Protein AF-A0A9D2K266-F1 (afdb_monomer_lite)

Radius of gyration: 20.52 Å; chains: 1; bounding box: 40×49×62 Å

pLDDT: mean 83.55, std 12.03, range [51.97, 95.62]

Foldseek 3Di:
DVVVVVVVVVVVVCLCPPQVCLSVLVVVLVVVLVVLVVVLVVVLQVVDQLLVSLLVSLLVSLLCCLCRRVNDDPLSVQLSVQLNVCLVVVLVVLVVCLVVVVQLPDDPVVQVVCCVVCVPRPHRSSSVSSSVVSNVCSVVSSVVSSVVSVVVVVVCVVCVPDDPVRD

Secondary structure (DSSP, 8-state):
-HHHHHHHHHHHHHHHHHTTTHHHHHHHHHHHHHHHHHHHHHHHHTT--HHHHHHHHHHHHHHHHHHHHH-S-HHHHHHHHHHHHHHHHHHHHHHHHHHHTTTTSS-HHHHHHHHHH-TT----HHHHHHHHHHHHHHHHHHHHHHHHHHHHHHHHHH-TT--TT--

Sequence (167 aa):
MTIIVTLAGILFVLLAIINRGRGVKAFLSLFVNFFMIVAAVWLITKGWNAILIAFIFSMVTSGFILFFINGINSKTKISYYAVAVTLLLVGILILYVGYAGHLSGFGMHLNDMYYRYEPNVSINFTPVAIAVILIGLTGAITDTALDIATSLHEVHENNKHLSFKEL

Structure (mmCIF, N/CA/C/O backbone):
data_AF-A0A9D2K266-F1
#
_entry.id   AF-A0A9D2K266-F1
#
loop_
_atom_site.group_PDB
_atom_site.id
_atom_site.type_symbol
_atom_site.label_atom_id
_atom_site.label_alt_id
_atom_site.label_comp_id
_atom_site.label_asym_id
_atom_site.label_entity_id
_atom_site.label_seq_id
_atom_site.pdbx_PDB_ins_code
_atom_site.Cartn_x
_atom_site.Cartn_y
_atom_site.Cartn_z
_atom_site.occupancy
_atom_site.B_iso_or_equiv
_atom_site.auth_seq_id
_atom_site.auth_comp_id
_atom_site.auth_asym_id
_atom_site.auth_atom_id
_atom_site.pdbx_PDB_model_num
ATOM 1 N N . MET A 1 1 ? -10.163 -33.893 1.862 1.00 67.00 1 MET A N 1
ATOM 2 C CA . MET A 1 1 ? -10.984 -32.675 1.652 1.00 67.00 1 MET A CA 1
ATOM 3 C C . MET A 1 1 ? -11.805 -32.275 2.878 1.00 67.00 1 MET A C 1
ATOM 5 O O . MET A 1 1 ? -11.892 -31.087 3.142 1.00 67.00 1 MET A O 1
ATOM 9 N N . THR A 1 2 ? -12.351 -33.209 3.663 1.00 89.62 2 THR A N 1
ATOM 10 C CA . THR A 1 2 ? -13.222 -32.922 4.824 1.00 89.62 2 THR A CA 1
ATOM 11 C C . THR A 1 2 ? -12.563 -32.074 5.915 1.00 89.62 2 THR A C 1
ATOM 13 O O . THR A 1 2 ? -13.156 -31.098 6.346 1.00 89.62 2 THR A O 1
ATOM 16 N N . ILE A 1 3 ? -11.312 -32.362 6.293 1.00 92.56 3 ILE A N 1
ATOM 17 C CA . ILE A 1 3 ? -10.603 -31.626 7.360 1.00 92.56 3 ILE A CA 1
ATOM 18 C C . ILE A 1 3 ? -10.423 -30.139 7.014 1.00 92.56 3 ILE A C 1
ATOM 20 O O . ILE A 1 3 ? -10.650 -29.285 7.861 1.00 92.56 3 ILE A O 1
ATOM 24 N N . ILE A 1 4 ? -10.072 -29.820 5.762 1.00 91.25 4 ILE A N 1
ATOM 25 C CA . ILE A 1 4 ? -9.904 -28.430 5.303 1.00 91.25 4 ILE A CA 1
ATOM 26 C C . ILE A 1 4 ? -11.234 -27.678 5.395 1.00 91.25 4 ILE A C 1
ATOM 28 O O . ILE A 1 4 ? -11.271 -26.557 5.890 1.00 91.25 4 ILE A O 1
ATOM 32 N N . VAL A 1 5 ? -12.330 -28.310 4.966 1.00 92.19 5 VAL A N 1
ATOM 33 C CA . VAL A 1 5 ? -13.670 -27.709 5.021 1.00 92.19 5 VAL A CA 1
ATOM 34 C C . VAL A 1 5 ? -14.122 -27.506 6.472 1.00 92.19 5 VAL A C 1
ATOM 36 O O . VAL A 1 5 ? -14.640 -26.442 6.803 1.00 92.19 5 VAL A O 1
ATOM 39 N N . THR A 1 6 ? -13.873 -28.474 7.359 1.00 92.50 6 THR A N 1
ATOM 40 C CA . THR A 1 6 ? -14.191 -28.353 8.791 1.00 92.50 6 THR A CA 1
ATOM 41 C C . THR A 1 6 ? -13.388 -27.235 9.457 1.00 92.50 6 THR A C 1
ATOM 43 O O . THR A 1 6 ? -13.966 -26.405 10.156 1.00 92.50 6 THR A O 1
ATOM 46 N N . LEU A 1 7 ? -12.076 -27.164 9.208 1.00 91.31 7 LEU A N 1
ATOM 47 C CA . LEU A 1 7 ? -11.218 -26.104 9.747 1.00 91.31 7 LEU A CA 1
ATOM 48 C C . LEU A 1 7 ? -11.607 -24.722 9.209 1.00 91.31 7 LEU A C 1
ATOM 50 O O . LEU A 1 7 ? -11.674 -23.771 9.983 1.00 91.31 7 LEU A O 1
ATOM 54 N N . ALA A 1 8 ? -11.922 -24.611 7.915 1.00 88.12 8 ALA A N 1
ATOM 55 C CA . ALA A 1 8 ? -12.408 -23.367 7.321 1.00 88.12 8 ALA A CA 1
ATOM 56 C C . ALA A 1 8 ? -13.735 -22.914 7.953 1.00 88.12 8 ALA A C 1
ATOM 58 O O . ALA A 1 8 ? -13.901 -21.732 8.250 1.00 88.12 8 ALA A O 1
ATOM 59 N N . GLY A 1 9 ? -14.651 -23.852 8.223 1.00 87.44 9 GLY A N 1
ATOM 60 C CA . GLY A 1 9 ? -15.901 -23.573 8.932 1.00 87.44 9 GLY A CA 1
ATOM 61 C C . GLY A 1 9 ? -15.668 -23.046 10.350 1.00 87.44 9 GLY A C 1
ATOM 62 O O . GLY A 1 9 ? -16.229 -22.016 10.721 1.00 87.44 9 GLY A O 1
ATOM 63 N N . ILE A 1 10 ? -14.789 -23.698 11.120 1.00 90.75 10 ILE A N 1
ATOM 64 C CA . ILE A 1 10 ? -14.422 -23.261 12.479 1.00 90.75 10 ILE A CA 1
ATOM 65 C C . ILE A 1 10 ? -13.802 -21.859 12.451 1.00 90.75 10 ILE A C 1
ATOM 67 O O . ILE A 1 10 ? -14.202 -20.997 13.234 1.00 90.75 10 ILE A O 1
ATOM 71 N N . LEU A 1 11 ? -12.867 -21.610 11.527 1.00 86.38 11 LEU A N 1
ATOM 72 C CA . LEU A 1 11 ? -12.231 -20.304 11.353 1.00 86.38 11 LEU A CA 1
ATOM 73 C C . LEU A 1 11 ? -13.273 -19.208 11.103 1.00 86.38 11 LEU A C 1
ATOM 75 O O . LEU A 1 11 ? -13.224 -18.156 11.737 1.00 86.38 11 LEU A O 1
ATOM 79 N N . PHE A 1 12 ? -14.234 -19.458 10.212 1.00 83.25 12 PHE A N 1
ATOM 80 C CA . PHE A 1 12 ? -15.250 -18.468 9.857 1.00 83.25 12 PHE A CA 1
ATOM 81 C C . PHE A 1 12 ? -16.171 -18.130 11.035 1.00 83.25 12 PHE A C 1
ATOM 83 O O . PHE A 1 12 ? -16.473 -16.959 11.275 1.00 83.25 12 PHE A O 1
ATOM 90 N N . VAL A 1 13 ? -16.567 -19.145 11.809 1.00 85.12 13 VAL A N 1
ATOM 91 C CA . VAL A 1 13 ? -17.367 -18.965 13.029 1.00 85.12 13 VAL A CA 1
ATOM 92 C C . VAL A 1 13 ? -16.591 -18.155 14.072 1.00 85.12 13 VAL A C 1
ATOM 94 O O . VAL A 1 13 ? -17.130 -17.194 14.622 1.00 85.12 13 VAL A O 1
ATOM 97 N N . LEU A 1 14 ? -15.310 -18.468 14.299 1.00 84.25 14 LEU A N 1
ATOM 98 C CA . LEU A 1 14 ? -14.461 -17.703 15.220 1.00 84.25 14 LEU A CA 1
ATOM 99 C C . LEU A 1 14 ? -14.288 -16.244 14.775 1.00 84.25 14 LEU A C 1
ATOM 101 O O . LEU A 1 14 ? -14.419 -15.337 15.597 1.00 84.25 14 LEU A O 1
ATOM 105 N N . LEU A 1 15 ? -14.044 -16.000 13.483 1.00 80.75 15 LEU A N 1
ATOM 106 C CA . LEU A 1 15 ? -13.912 -14.647 12.928 1.00 80.75 15 LEU A CA 1
ATOM 107 C C . LEU A 1 15 ? -15.186 -13.812 13.117 1.00 80.75 15 LEU A C 1
ATOM 109 O O . LEU A 1 15 ? -15.096 -12.608 13.380 1.00 80.75 15 LEU A O 1
ATOM 113 N N . ALA A 1 16 ? -16.360 -14.440 12.999 1.00 76.44 16 ALA A N 1
ATOM 114 C CA . ALA A 1 16 ? -17.644 -13.781 13.212 1.00 76.44 16 ALA A CA 1
ATOM 115 C C . ALA A 1 16 ? -17.870 -13.415 14.690 1.00 76.44 16 ALA A C 1
ATOM 117 O O . ALA A 1 16 ? -18.296 -12.295 14.981 1.00 76.44 16 ALA A O 1
ATOM 118 N N . ILE A 1 17 ? -17.547 -14.326 15.616 1.00 81.00 17 ILE A N 1
ATOM 119 C CA . ILE A 1 17 ? -17.808 -14.160 17.055 1.00 81.00 17 ILE A CA 1
ATOM 120 C C . ILE A 1 17 ? -16.812 -13.191 17.710 1.00 81.00 17 ILE A C 1
ATOM 122 O O . ILE A 1 17 ? -17.217 -12.291 18.444 1.00 81.00 17 ILE A O 1
ATOM 126 N N . ILE A 1 18 ? -15.512 -13.348 17.446 1.00 75.25 18 ILE A N 1
ATOM 127 C CA . ILE A 1 18 ? -14.450 -12.675 18.217 1.00 75.25 18 ILE A CA 1
ATOM 128 C C . ILE A 1 18 ? -14.376 -11.179 17.901 1.00 75.25 18 ILE A C 1
ATOM 130 O O . ILE A 1 18 ? -14.138 -10.360 18.785 1.00 75.25 18 ILE A O 1
ATOM 134 N N . ASN A 1 19 ? -14.596 -10.797 16.641 1.00 65.25 19 ASN A N 1
ATOM 135 C CA . ASN A 1 19 ? -14.165 -9.486 16.159 1.00 65.25 19 ASN A CA 1
ATOM 136 C C . ASN A 1 19 ? -15.312 -8.476 15.955 1.00 65.25 19 ASN A C 1
ATOM 138 O O . ASN A 1 19 ? -15.145 -7.498 15.227 1.00 65.25 19 ASN A O 1
ATOM 142 N N . ARG A 1 20 ? -16.497 -8.711 16.550 1.00 68.94 20 ARG A N 1
ATOM 143 C CA . ARG A 1 20 ? -17.692 -7.834 16.448 1.00 68.94 20 ARG A CA 1
ATOM 144 C C . ARG A 1 20 ? -17.977 -7.359 15.005 1.00 68.94 20 ARG A C 1
ATOM 146 O O . ARG A 1 20 ? -18.204 -6.177 14.760 1.00 68.94 20 ARG A O 1
ATOM 153 N N . GLY A 1 21 ? -17.882 -8.265 14.026 1.00 71.12 21 GLY A N 1
ATOM 154 C CA . GLY A 1 21 ? -18.085 -7.965 12.598 1.00 71.12 21 GLY A CA 1
ATOM 155 C C . GLY A 1 21 ? -16.869 -7.410 11.838 1.00 71.12 21 GLY A C 1
ATOM 156 O O . GLY A 1 21 ? -16.889 -7.389 10.607 1.00 71.12 21 GLY A O 1
ATOM 157 N N . ARG A 1 22 ? -15.769 -7.036 12.510 1.00 75.56 22 ARG A N 1
ATOM 158 C CA . ARG A 1 22 ? -14.511 -6.641 11.840 1.00 75.56 22 ARG A CA 1
ATOM 159 C C . ARG A 1 22 ? -13.858 -7.805 11.092 1.00 75.56 22 ARG A C 1
ATOM 161 O O . ARG A 1 22 ? -13.261 -7.588 10.047 1.00 75.56 22 ARG A O 1
ATOM 168 N N . GLY A 1 23 ? -14.030 -9.037 11.576 1.00 78.25 23 GLY A N 1
ATOM 169 C CA . GLY A 1 23 ? -13.488 -10.245 10.946 1.00 78.25 23 GLY A CA 1
ATOM 170 C C . GLY A 1 23 ? -14.095 -10.496 9.566 1.00 78.25 23 GLY A C 1
ATOM 171 O O . GLY A 1 23 ? -13.380 -10.801 8.618 1.00 78.25 23 GLY A O 1
ATOM 172 N N . VAL A 1 24 ? -15.400 -10.250 9.420 1.00 79.50 24 VAL A N 1
ATOM 173 C CA . VAL A 1 24 ? -16.093 -10.324 8.125 1.00 79.50 24 VAL A CA 1
ATOM 174 C C . VAL A 1 24 ? -15.600 -9.228 7.176 1.00 79.50 24 VAL A C 1
ATOM 176 O O . VAL A 1 24 ? -15.377 -9.496 5.999 1.00 79.50 24 VAL A O 1
ATOM 179 N N . LYS A 1 25 ? -15.366 -8.005 7.675 1.00 84.50 25 LYS A N 1
ATOM 180 C CA . LYS A 1 25 ? -14.797 -6.911 6.868 1.00 84.50 25 LYS A CA 1
ATOM 181 C C . LYS A 1 25 ? -13.376 -7.211 6.399 1.00 84.50 25 LYS A C 1
ATOM 183 O O . LYS A 1 25 ? -13.062 -6.946 5.244 1.00 84.50 25 LYS A O 1
ATOM 188 N N . ALA A 1 26 ? -12.543 -7.786 7.266 1.00 82.94 26 ALA A N 1
ATOM 189 C CA . ALA A 1 26 ? -11.198 -8.222 6.909 1.00 82.94 26 ALA A CA 1
ATOM 190 C C . ALA A 1 26 ? -11.244 -9.316 5.831 1.00 82.94 26 ALA A C 1
ATOM 192 O O . ALA A 1 26 ? -10.578 -9.195 4.806 1.00 82.94 26 ALA A O 1
ATOM 193 N N . PHE A 1 27 ? -12.115 -10.316 5.985 1.00 85.25 27 PHE A N 1
ATOM 194 C CA . PHE A 1 27 ? -12.320 -11.332 4.952 1.00 85.25 27 PHE A CA 1
ATOM 195 C C . PHE A 1 27 ? -12.791 -10.726 3.620 1.00 85.25 27 PHE A C 1
ATOM 197 O O . PHE A 1 27 ? -12.255 -11.055 2.567 1.00 85.25 27 PHE A O 1
ATOM 204 N N . LEU A 1 28 ? -13.737 -9.784 3.649 1.00 86.88 28 LEU A N 1
ATOM 205 C CA . LEU A 1 28 ? -14.210 -9.107 2.440 1.00 86.88 28 LEU A CA 1
ATOM 206 C C . LEU A 1 28 ? -13.119 -8.242 1.787 1.00 86.88 28 LEU A C 1
ATOM 208 O O . LEU A 1 28 ? -13.022 -8.195 0.560 1.00 86.88 28 LEU A O 1
ATOM 212 N N . SER A 1 29 ? -12.263 -7.601 2.589 1.00 86.94 29 SER A N 1
ATOM 213 C CA . SER A 1 29 ? -11.138 -6.812 2.079 1.00 86.94 29 SER A CA 1
ATOM 214 C C . SER A 1 29 ? -10.127 -7.649 1.297 1.00 86.94 29 SER A C 1
ATOM 216 O O . SER A 1 29 ? -9.505 -7.121 0.380 1.00 86.94 29 SER A O 1
ATOM 218 N N . LEU A 1 30 ? -10.026 -8.954 1.579 1.00 88.44 30 LEU A N 1
ATOM 219 C CA . LEU A 1 30 ? -9.182 -9.874 0.819 1.00 88.44 30 LEU A CA 1
ATOM 220 C C . LEU A 1 30 ? -9.630 -9.963 -0.648 1.00 88.44 30 LEU A C 1
ATOM 222 O O . LEU A 1 30 ? -8.804 -9.877 -1.552 1.00 88.44 30 LEU A O 1
ATOM 226 N N . PHE A 1 31 ? -10.939 -10.075 -0.896 1.00 90.50 31 PHE A N 1
ATOM 227 C CA . PHE A 1 31 ? -11.478 -10.099 -2.260 1.00 90.50 31 PHE A CA 1
ATOM 228 C C . PHE A 1 31 ? -11.256 -8.771 -2.970 1.00 90.50 31 PHE A C 1
ATOM 230 O O . PHE A 1 31 ? -10.840 -8.759 -4.125 1.00 90.50 31 PHE A O 1
ATOM 237 N N . VAL A 1 32 ? -11.497 -7.652 -2.281 1.00 88.62 32 VAL A N 1
ATOM 238 C CA . VAL A 1 32 ? -11.247 -6.325 -2.857 1.00 88.62 32 VAL A CA 1
ATOM 239 C C . VAL A 1 32 ? -9.774 -6.177 -3.222 1.00 88.62 32 VAL A C 1
ATOM 241 O O . VAL A 1 32 ? -9.482 -5.775 -4.343 1.00 88.62 32 VAL A O 1
ATOM 244 N N . ASN A 1 33 ? -8.858 -6.574 -2.336 1.00 91.12 33 ASN A N 1
ATOM 245 C CA . ASN A 1 33 ? -7.422 -6.558 -2.602 1.00 91.12 33 ASN A CA 1
ATOM 246 C C . ASN A 1 33 ? -7.058 -7.432 -3.815 1.00 91.12 33 ASN A C 1
ATOM 248 O O . ASN A 1 33 ? -6.344 -6.972 -4.703 1.00 91.12 33 ASN A O 1
ATOM 252 N N . PHE A 1 34 ? -7.625 -8.638 -3.914 1.00 91.56 34 PHE A N 1
ATOM 253 C CA . PHE A 1 34 ? -7.434 -9.518 -5.066 1.00 91.56 34 PHE A CA 1
ATOM 254 C C . PHE A 1 34 ? -7.876 -8.862 -6.383 1.00 91.56 34 PHE A C 1
ATOM 256 O O . PHE A 1 34 ? -7.091 -8.789 -7.328 1.00 91.56 34 PHE A O 1
ATOM 263 N N . PHE A 1 35 ? -9.102 -8.330 -6.449 1.00 92.88 35 PHE A N 1
ATOM 264 C CA . PHE A 1 35 ? -9.601 -7.649 -7.653 1.00 92.88 35 PHE A CA 1
ATOM 265 C C . PHE A 1 35 ? -8.785 -6.409 -7.998 1.00 92.88 35 PHE A C 1
ATOM 267 O O . PHE A 1 35 ? -8.524 -6.137 -9.168 1.00 92.88 35 PHE A O 1
ATOM 274 N N . MET A 1 36 ? -8.356 -5.679 -6.974 1.00 90.56 36 MET A N 1
ATOM 275 C CA . MET A 1 36 ? -7.461 -4.548 -7.109 1.00 90.56 36 MET A CA 1
ATOM 276 C C . MET A 1 36 ? -6.146 -4.999 -7.779 1.00 90.56 36 MET A C 1
ATOM 278 O O . MET A 1 36 ? -5.765 -4.404 -8.790 1.00 90.56 36 MET A O 1
ATOM 282 N N . ILE A 1 37 ? -5.482 -6.059 -7.304 1.00 91.62 37 ILE A N 1
ATOM 283 C CA . ILE A 1 37 ? -4.235 -6.554 -7.921 1.00 91.62 37 ILE A CA 1
ATOM 284 C C . ILE A 1 37 ? -4.474 -6.953 -9.382 1.00 91.62 37 ILE A C 1
ATOM 286 O O . ILE A 1 37 ? -3.698 -6.571 -10.258 1.00 91.62 37 ILE A O 1
ATOM 290 N N . VAL A 1 38 ? -5.569 -7.666 -9.672 1.00 93.25 38 VAL A N 1
ATOM 291 C CA . VAL A 1 38 ? -5.934 -8.047 -11.049 1.00 93.25 38 VAL A CA 1
ATOM 292 C C . VAL A 1 38 ? -6.100 -6.810 -11.942 1.00 93.25 38 VAL A C 1
ATOM 294 O O . VAL A 1 38 ? -5.600 -6.792 -13.068 1.00 93.25 38 VAL A O 1
ATOM 297 N N . ALA A 1 39 ? -6.739 -5.751 -11.439 1.00 92.25 39 ALA A N 1
ATOM 298 C CA . ALA A 1 39 ? -6.883 -4.490 -12.162 1.00 92.25 39 ALA A CA 1
ATOM 299 C C . ALA A 1 39 ? -5.533 -3.789 -12.394 1.00 92.25 39 ALA A C 1
ATOM 301 O O . ALA A 1 39 ? -5.293 -3.278 -13.489 1.00 92.25 39 ALA A O 1
ATOM 302 N N . ALA A 1 40 ? -4.632 -3.801 -11.406 1.00 90.50 40 ALA A N 1
ATOM 303 C CA . ALA A 1 40 ? -3.286 -3.246 -11.550 1.00 90.50 40 ALA A CA 1
ATOM 304 C C . ALA A 1 40 ? -2.495 -3.972 -12.647 1.00 90.50 40 ALA A C 1
ATOM 306 O O . ALA A 1 40 ? -1.918 -3.322 -13.519 1.00 90.50 40 ALA A O 1
ATOM 307 N N . VAL A 1 41 ? -2.533 -5.309 -12.660 1.00 90.56 41 VAL A N 1
ATOM 308 C CA . VAL A 1 41 ? -1.894 -6.120 -13.709 1.00 90.56 41 VAL A CA 1
ATOM 309 C C . VAL A 1 41 ? -2.483 -5.786 -15.079 1.00 90.56 41 VAL A C 1
ATOM 311 O O . VAL A 1 41 ? -1.734 -5.526 -16.019 1.00 90.56 41 VAL A O 1
ATOM 314 N N . TRP A 1 42 ? -3.811 -5.713 -15.196 1.00 90.81 42 TRP A N 1
ATOM 315 C CA . TRP A 1 42 ? -4.464 -5.357 -16.456 1.00 90.81 42 TRP A CA 1
ATOM 316 C C . TRP A 1 42 ? -4.029 -3.976 -16.973 1.00 90.81 42 TRP A C 1
ATOM 318 O O . TRP A 1 42 ? -3.696 -3.840 -18.151 1.00 90.81 42 TRP A O 1
ATOM 328 N N . LEU A 1 43 ? -3.942 -2.965 -16.103 1.00 89.56 43 LEU A N 1
ATOM 329 C CA . LEU A 1 43 ? -3.461 -1.632 -16.482 1.00 89.56 43 LEU A CA 1
ATOM 330 C C . LEU A 1 43 ? -1.996 -1.647 -16.945 1.00 89.56 43 LEU A C 1
ATOM 332 O O . LEU A 1 43 ? -1.665 -0.992 -17.934 1.00 89.56 43 LEU A O 1
ATOM 336 N N . ILE A 1 44 ? -1.133 -2.439 -16.302 1.00 88.44 44 ILE A N 1
ATOM 337 C CA . ILE A 1 44 ? 0.264 -2.613 -16.735 1.00 88.44 44 ILE A CA 1
ATOM 338 C C . ILE A 1 44 ? 0.315 -3.221 -18.143 1.00 88.44 44 ILE A C 1
ATOM 340 O O . ILE A 1 44 ? 1.055 -2.731 -18.995 1.00 88.44 44 ILE A O 1
ATOM 344 N N . THR A 1 45 ? -0.524 -4.223 -18.439 1.00 84.50 45 THR A N 1
ATOM 345 C CA . THR A 1 45 ? -0.585 -4.811 -19.794 1.00 84.50 45 THR A CA 1
ATOM 346 C C . THR A 1 45 ? -1.088 -3.839 -20.864 1.00 84.50 45 THR A C 1
ATOM 348 O O . THR A 1 45 ? -0.792 -4.020 -22.042 1.00 84.50 45 THR A O 1
ATOM 351 N N . LYS A 1 46 ? -1.801 -2.771 -20.478 1.00 85.69 46 LYS A N 1
ATOM 352 C CA . LYS A 1 46 ? -2.215 -1.681 -21.379 1.00 85.69 46 LYS A CA 1
ATOM 353 C C . LYS A 1 46 ? -1.096 -0.675 -21.678 1.00 85.69 46 LYS A C 1
ATOM 355 O O . LYS A 1 46 ? -1.351 0.310 -22.366 1.00 85.69 46 LYS A O 1
ATOM 360 N N . GLY A 1 47 ? 0.119 -0.902 -21.177 1.00 81.25 47 GLY A N 1
ATOM 361 C CA . GLY A 1 47 ? 1.291 -0.063 -21.441 1.00 81.25 47 GLY A CA 1
ATOM 362 C C . GLY A 1 47 ? 1.449 1.122 -20.488 1.00 81.25 47 GLY A C 1
ATOM 363 O O . GLY A 1 47 ? 2.272 2.002 -20.727 1.00 81.25 47 GLY A O 1
ATOM 364 N N . TRP A 1 48 ? 0.672 1.172 -19.406 1.00 86.00 48 TRP A N 1
ATOM 365 C CA . TRP A 1 48 ? 0.833 2.197 -18.378 1.00 86.00 48 TRP A CA 1
ATOM 366 C C . TRP A 1 48 ? 2.082 1.922 -17.530 1.00 86.00 48 TRP A C 1
ATOM 368 O O . TRP A 1 48 ? 2.495 0.777 -17.346 1.00 86.00 48 TRP A O 1
ATOM 378 N N . ASN A 1 49 ? 2.682 2.979 -16.975 1.00 88.94 49 ASN A N 1
ATOM 379 C CA . ASN A 1 49 ? 3.894 2.854 -16.168 1.00 88.94 49 ASN A CA 1
ATOM 380 C C . ASN A 1 49 ? 3.629 2.038 -14.888 1.00 88.94 49 ASN A C 1
ATOM 382 O O . ASN A 1 49 ? 2.882 2.472 -14.008 1.00 88.94 49 ASN A O 1
ATOM 386 N N . ALA A 1 50 ? 4.292 0.885 -14.772 1.00 89.62 50 ALA A N 1
ATOM 387 C CA . ALA A 1 50 ? 4.117 -0.047 -13.663 1.00 89.62 50 ALA A CA 1
ATOM 388 C C . ALA A 1 50 ? 4.439 0.559 -12.288 1.00 89.62 50 ALA A C 1
ATOM 390 O O . ALA A 1 50 ? 3.730 0.279 -11.325 1.00 89.62 50 ALA A O 1
ATOM 391 N N . ILE A 1 51 ? 5.451 1.428 -12.192 1.00 90.56 51 ILE A N 1
ATOM 392 C CA . ILE A 1 51 ? 5.841 2.076 -10.928 1.00 90.56 51 ILE A CA 1
ATOM 393 C C . ILE A 1 51 ? 4.734 3.023 -10.459 1.00 90.56 51 ILE A C 1
ATOM 395 O O . ILE A 1 51 ? 4.360 3.025 -9.287 1.00 90.56 51 ILE A O 1
ATOM 399 N N . LEU A 1 52 ? 4.185 3.811 -11.385 1.00 91.94 52 LEU A N 1
ATOM 400 C CA . LEU A 1 52 ? 3.121 4.765 -11.079 1.00 91.94 52 LEU A CA 1
ATOM 401 C C . LEU A 1 52 ? 1.826 4.041 -10.696 1.00 91.94 52 LEU A C 1
ATOM 403 O O . LEU A 1 52 ? 1.172 4.431 -9.730 1.00 91.94 52 LEU A O 1
ATOM 407 N N . ILE A 1 53 ? 1.499 2.950 -11.398 1.00 93.25 53 ILE A N 1
ATOM 408 C CA . ILE A 1 53 ? 0.377 2.081 -11.028 1.00 93.25 53 ILE A CA 1
ATOM 409 C C . ILE A 1 53 ? 0.589 1.511 -9.635 1.00 93.25 53 ILE A C 1
ATOM 411 O O . ILE A 1 53 ? -0.318 1.629 -8.825 1.00 93.25 53 ILE A O 1
ATOM 415 N N . ALA A 1 54 ? 1.761 0.946 -9.334 1.00 93.31 54 ALA A N 1
ATOM 416 C CA . ALA A 1 54 ? 2.051 0.391 -8.016 1.00 93.31 54 ALA A CA 1
ATOM 417 C C . ALA A 1 54 ? 1.886 1.434 -6.910 1.00 93.31 54 ALA A C 1
ATOM 419 O O . ALA A 1 54 ? 1.253 1.152 -5.904 1.00 93.31 54 ALA A O 1
ATOM 420 N N . PHE A 1 55 ? 2.373 2.658 -7.109 1.00 94.12 55 PHE A N 1
ATOM 421 C CA . PHE A 1 55 ? 2.244 3.704 -6.098 1.00 94.12 55 PHE A CA 1
ATOM 422 C C . PHE A 1 55 ? 0.783 4.109 -5.841 1.00 94.12 55 PHE A C 1
ATOM 424 O O . PHE A 1 55 ? 0.341 4.167 -4.691 1.00 94.12 55 PHE A O 1
ATOM 431 N N . ILE A 1 56 ? 0.009 4.350 -6.907 1.00 94.12 56 ILE A N 1
ATOM 432 C CA . ILE A 1 56 ? -1.426 4.664 -6.796 1.00 94.12 56 ILE A CA 1
ATOM 433 C C . ILE A 1 56 ? -2.168 3.490 -6.163 1.00 94.12 56 ILE A C 1
ATOM 435 O O . ILE A 1 56 ? -2.986 3.677 -5.266 1.00 94.12 56 ILE A O 1
ATOM 439 N N . PHE A 1 57 ? -1.853 2.281 -6.613 1.00 93.31 57 PHE A N 1
ATOM 440 C CA . PHE A 1 57 ? -2.417 1.049 -6.106 1.00 93.31 57 PHE A CA 1
ATOM 441 C C . PHE A 1 57 ? -2.230 0.932 -4.602 1.00 93.31 57 PHE A C 1
ATOM 443 O O . PHE A 1 57 ? -3.211 0.807 -3.875 1.00 93.31 57 PHE A O 1
ATOM 450 N N . SER A 1 58 ? -0.985 1.061 -4.147 1.00 94.00 58 SER A N 1
ATOM 451 C CA . SER A 1 58 ? -0.613 0.981 -2.746 1.00 94.00 58 SER A CA 1
ATOM 452 C C . SER A 1 58 ? -1.348 2.013 -1.899 1.00 94.00 58 SER A C 1
ATOM 454 O O . SER A 1 58 ? -1.854 1.678 -0.829 1.00 94.00 58 SER A O 1
ATOM 456 N N . MET A 1 59 ? -1.475 3.252 -2.380 1.00 95.00 59 MET A N 1
ATOM 457 C CA . MET A 1 59 ? -2.251 4.291 -1.694 1.00 95.00 59 MET A CA 1
ATOM 458 C C . MET A 1 59 ? -3.728 3.912 -1.574 1.00 95.00 59 MET A C 1
ATOM 460 O O . MET A 1 59 ? -4.293 3.946 -0.479 1.00 95.00 59 MET A O 1
ATOM 464 N N . VAL A 1 60 ? -4.356 3.500 -2.678 1.00 93.94 60 VAL A N 1
ATOM 465 C CA . VAL A 1 60 ?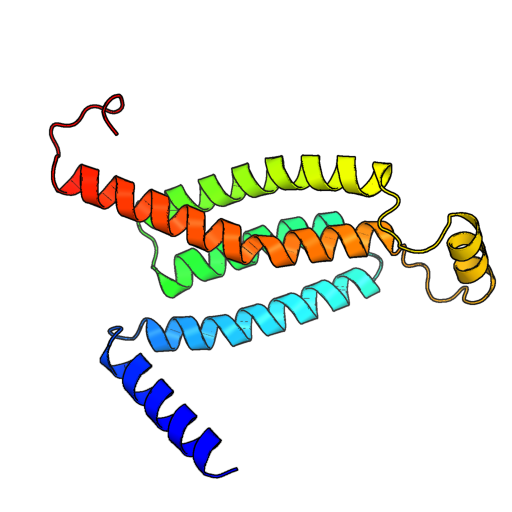 -5.784 3.159 -2.686 1.00 93.94 60 VAL A CA 1
ATOM 466 C C . VAL A 1 60 ? -6.053 1.918 -1.832 1.00 93.94 60 VAL A C 1
ATOM 468 O O . VAL A 1 60 ? -7.000 1.934 -1.046 1.00 93.94 60 VAL A O 1
ATOM 471 N N . THR A 1 61 ? -5.226 0.869 -1.914 1.00 92.81 61 THR A N 1
ATOM 472 C CA . THR A 1 61 ? -5.410 -0.344 -1.100 1.00 92.81 61 THR A CA 1
ATOM 473 C C . THR A 1 61 ? -5.216 -0.057 0.377 1.00 92.81 61 THR A C 1
ATOM 475 O O . THR A 1 61 ? -6.021 -0.511 1.183 1.00 92.81 61 THR A O 1
ATOM 478 N N . SER A 1 62 ? -4.188 0.713 0.742 1.00 93.50 62 SER A N 1
ATOM 479 C CA . SER A 1 62 ? -3.916 1.047 2.146 1.00 93.50 62 SER A CA 1
ATOM 480 C C . SER A 1 62 ? -5.045 1.888 2.729 1.00 93.50 62 SER A C 1
ATOM 482 O O . SER A 1 62 ? -5.529 1.606 3.823 1.00 93.50 62 SER A O 1
ATOM 484 N N . GLY A 1 63 ? -5.525 2.881 1.972 1.00 91.81 63 GLY A N 1
ATOM 485 C CA . GLY A 1 63 ? -6.677 3.689 2.362 1.00 91.81 63 GLY A CA 1
ATOM 486 C C . GLY A 1 63 ? -7.932 2.836 2.518 1.00 91.81 63 GLY A C 1
ATOM 487 O O . GLY A 1 63 ? -8.608 2.915 3.544 1.00 91.81 63 GLY A O 1
ATOM 488 N N . PHE A 1 64 ? -8.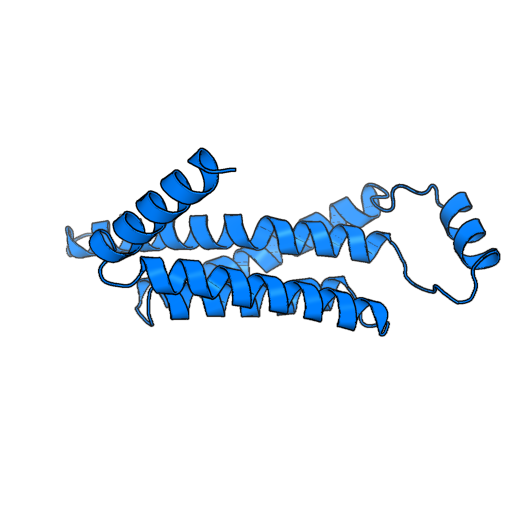211 1.967 1.544 1.00 91.38 64 PHE A N 1
ATOM 489 C CA . PHE A 1 64 ? -9.342 1.050 1.619 1.00 91.38 64 PHE A CA 1
ATOM 490 C C . PHE A 1 64 ? -9.252 0.162 2.864 1.00 91.38 64 PHE A C 1
ATOM 492 O O . PHE A 1 64 ? -10.183 0.158 3.658 1.00 91.38 64 PHE A O 1
ATOM 499 N N . ILE A 1 65 ? -8.132 -0.525 3.092 1.00 89.31 65 ILE A N 1
ATOM 500 C CA . ILE A 1 65 ? -7.932 -1.414 4.248 1.00 89.31 65 ILE A CA 1
ATOM 501 C C . ILE A 1 65 ? -8.111 -0.643 5.563 1.00 89.31 65 ILE A C 1
ATOM 503 O O . ILE A 1 65 ? -8.925 -1.038 6.404 1.00 89.31 65 ILE A O 1
ATOM 507 N N . LEU A 1 66 ? -7.413 0.485 5.727 1.00 91.19 66 LEU A N 1
ATOM 508 C CA . LEU A 1 66 ? -7.447 1.271 6.960 1.00 91.19 66 LEU A CA 1
ATOM 509 C C . LEU A 1 66 ? -8.854 1.793 7.261 1.00 91.19 66 LEU A C 1
ATOM 511 O O . LEU A 1 66 ? -9.360 1.576 8.363 1.00 91.19 66 LEU A O 1
ATOM 515 N N . PHE A 1 67 ? -9.515 2.439 6.300 1.00 90.88 67 PHE A N 1
ATOM 516 C CA . PHE A 1 67 ? -10.824 3.049 6.544 1.00 90.88 67 PHE A CA 1
ATOM 517 C C . PHE A 1 67 ? -11.968 2.032 6.553 1.00 90.88 67 PHE A C 1
ATOM 519 O O . PHE A 1 67 ? -12.907 2.185 7.336 1.00 90.88 67 PHE A O 1
ATOM 526 N N . PHE A 1 68 ? -11.901 0.979 5.735 1.00 88.94 68 PHE A N 1
ATOM 527 C CA . PHE A 1 68 ? -12.958 -0.030 5.655 1.00 88.94 68 PHE A CA 1
ATOM 528 C C . PHE A 1 68 ? -12.981 -0.933 6.892 1.00 88.94 68 PHE A C 1
ATOM 530 O O . PHE A 1 68 ? -14.047 -1.156 7.476 1.00 88.94 68 PHE A O 1
ATOM 537 N N . ILE A 1 69 ? -11.814 -1.430 7.318 1.00 87.38 69 ILE A N 1
ATOM 538 C CA . ILE A 1 69 ? -11.712 -2.374 8.439 1.00 87.38 69 ILE A CA 1
ATOM 539 C C . ILE A 1 69 ? -11.800 -1.635 9.776 1.00 87.38 69 ILE A C 1
ATOM 541 O O . ILE A 1 69 ? -12.613 -2.002 10.630 1.00 87.38 69 ILE A O 1
ATOM 545 N N . ASN A 1 70 ? -10.993 -0.584 9.950 1.00 84.94 70 ASN A N 1
ATOM 546 C CA . ASN A 1 70 ? -10.821 0.091 11.242 1.00 84.94 70 ASN A CA 1
ATOM 547 C C . ASN A 1 70 ? -11.737 1.312 11.427 1.00 84.94 70 ASN A C 1
ATOM 549 O O . ASN A 1 70 ? -11.836 1.847 12.533 1.00 84.94 70 ASN A O 1
ATOM 553 N N . GLY A 1 71 ? -12.441 1.732 10.372 1.00 84.56 71 GLY A N 1
ATOM 554 C CA . GLY A 1 71 ? -13.285 2.923 10.385 1.00 84.56 71 GLY A CA 1
ATOM 555 C C . GLY A 1 71 ? -12.487 4.226 10.289 1.00 84.56 71 GLY A C 1
ATOM 556 O O . GLY A 1 71 ? -11.256 4.259 10.330 1.00 84.56 71 GLY A O 1
ATOM 557 N N . ILE A 1 72 ? -13.204 5.340 10.154 1.00 85.75 72 ILE A N 1
ATOM 558 C CA . ILE A 1 72 ? -12.597 6.672 10.067 1.00 85.75 72 ILE A CA 1
ATOM 559 C C . ILE A 1 72 ? -12.404 7.214 11.484 1.00 85.75 72 ILE A C 1
ATOM 561 O O . ILE A 1 72 ? -13.356 7.669 12.107 1.00 85.75 72 ILE A O 1
ATOM 565 N N . ASN A 1 73 ? -11.163 7.187 11.969 1.00 87.00 73 ASN A N 1
ATOM 566 C CA . ASN A 1 73 ? -10.763 7.633 13.302 1.00 87.00 73 ASN A CA 1
ATOM 567 C C . ASN A 1 73 ? -9.449 8.427 13.217 1.00 87.00 73 ASN A C 1
ATOM 569 O O . ASN A 1 73 ? -8.762 8.404 12.195 1.00 87.00 73 ASN A O 1
ATOM 573 N N . SER A 1 74 ? -9.055 9.113 14.294 1.00 83.38 74 SER A N 1
ATOM 574 C CA . SER A 1 74 ? -7.771 9.834 14.330 1.00 83.38 74 SER A CA 1
ATOM 575 C C . SER A 1 74 ? -6.579 8.891 14.128 1.00 83.38 74 SER A C 1
ATOM 577 O O . SER A 1 74 ? -5.686 9.217 13.353 1.00 83.38 74 SER A O 1
ATOM 579 N N . LYS A 1 75 ? -6.623 7.686 14.724 1.00 87.12 75 LYS A N 1
ATOM 580 C CA . LYS A 1 75 ? -5.615 6.625 14.534 1.00 87.12 75 LYS A CA 1
ATOM 581 C C . LYS A 1 75 ? -5.422 6.298 13.048 1.00 87.12 75 LYS A C 1
ATOM 583 O O . LYS A 1 75 ? -4.316 6.379 12.536 1.00 87.12 75 LYS A O 1
ATOM 588 N N . THR A 1 76 ? -6.516 6.015 12.336 1.00 89.31 76 THR A N 1
ATOM 589 C CA . THR A 1 76 ? -6.470 5.540 10.942 1.00 89.31 76 THR A CA 1
ATOM 590 C C . THR A 1 76 ? -6.070 6.626 9.953 1.00 89.31 76 THR A C 1
ATOM 592 O O . THR A 1 76 ? -5.365 6.338 8.989 1.00 89.31 76 THR A O 1
ATOM 595 N N . LYS A 1 77 ? -6.441 7.887 10.213 1.00 90.38 77 LYS A N 1
ATOM 596 C CA . LYS A 1 77 ? -5.954 9.032 9.428 1.00 90.38 77 LYS A CA 1
ATOM 597 C C . LYS A 1 77 ? -4.445 9.205 9.578 1.00 90.38 77 LYS A C 1
ATOM 599 O O . LYS A 1 77 ? -3.755 9.320 8.571 1.00 90.38 77 LYS A O 1
ATOM 604 N N . ILE A 1 78 ? -3.937 9.193 10.813 1.00 90.75 78 ILE A N 1
ATOM 605 C CA . ILE A 1 78 ? -2.499 9.337 11.085 1.00 90.75 78 ILE A CA 1
ATOM 606 C C . ILE A 1 78 ? -1.723 8.176 10.453 1.00 90.75 78 ILE A C 1
ATOM 608 O O . ILE A 1 78 ? -0.746 8.424 9.748 1.00 90.75 78 ILE A O 1
ATOM 612 N N . SER A 1 79 ? -2.201 6.934 10.606 1.00 93.19 79 SER A N 1
ATOM 613 C CA . SER A 1 79 ? -1.608 5.768 9.940 1.00 93.19 79 SER A CA 1
ATOM 614 C C . SER A 1 79 ? -1.567 5.928 8.426 1.00 93.19 79 SER A C 1
ATOM 616 O O . SER A 1 79 ? -0.539 5.649 7.825 1.00 93.19 79 SER A O 1
ATOM 618 N N . TYR A 1 80 ? -2.636 6.419 7.794 1.00 94.19 80 TYR A N 1
ATOM 619 C CA . TYR A 1 80 ? -2.659 6.602 6.342 1.00 94.19 80 TYR A CA 1
ATOM 620 C C . TYR A 1 80 ? -1.592 7.597 5.860 1.00 94.19 80 TYR A C 1
ATOM 622 O O . TYR A 1 80 ? -0.892 7.329 4.883 1.00 94.19 80 TYR A O 1
ATOM 630 N N . TYR A 1 81 ? -1.406 8.716 6.569 1.00 93.88 81 TYR A N 1
ATOM 631 C CA . TYR A 1 81 ? -0.329 9.659 6.252 1.00 93.88 81 TYR A CA 1
ATOM 632 C C . TYR A 1 81 ? 1.061 9.067 6.506 1.00 93.88 81 TYR A C 1
ATOM 634 O O . TYR A 1 81 ? 1.970 9.294 5.708 1.00 93.88 81 TYR A O 1
ATOM 642 N N . ALA A 1 82 ? 1.229 8.275 7.568 1.00 94.00 82 ALA A N 1
ATOM 643 C CA . ALA A 1 82 ? 2.479 7.564 7.818 1.00 94.00 82 ALA A CA 1
ATOM 644 C C . ALA A 1 82 ? 2.799 6.586 6.674 1.00 94.00 82 ALA A C 1
ATOM 646 O O . ALA A 1 82 ? 3.896 6.634 6.125 1.00 94.00 82 ALA A O 1
ATOM 647 N N . VAL A 1 83 ? 1.821 5.785 6.233 1.00 95.62 83 VAL A N 1
ATOM 648 C CA . VAL A 1 83 ? 1.957 4.883 5.075 1.00 95.62 83 VAL A CA 1
ATOM 649 C C . VAL A 1 83 ? 2.345 5.656 3.818 1.00 95.62 83 VAL A C 1
ATOM 651 O O . VAL A 1 83 ? 3.257 5.239 3.110 1.00 95.62 83 VAL A O 1
ATOM 654 N N . ALA A 1 84 ? 1.702 6.796 3.556 1.00 95.12 84 ALA A N 1
ATOM 655 C CA . ALA A 1 84 ? 2.006 7.642 2.407 1.00 95.12 84 ALA A CA 1
ATOM 656 C C . ALA A 1 84 ? 3.473 8.104 2.382 1.00 95.12 84 ALA A C 1
ATOM 658 O O . ALA A 1 84 ? 4.146 7.990 1.355 1.00 95.12 84 ALA A O 1
ATOM 659 N N . VAL A 1 85 ? 3.978 8.593 3.518 1.00 95.56 85 VAL A N 1
ATOM 660 C CA . VAL A 1 85 ? 5.371 9.044 3.654 1.00 95.56 85 VAL A CA 1
ATOM 661 C C . VAL A 1 85 ? 6.339 7.866 3.545 1.00 95.56 85 VAL A C 1
ATOM 663 O O . VAL A 1 85 ? 7.325 7.947 2.810 1.00 95.56 85 VAL A O 1
ATOM 666 N N . THR A 1 86 ? 6.048 6.748 4.211 1.00 95.06 86 THR A N 1
ATOM 667 C CA . THR A 1 86 ? 6.894 5.551 4.160 1.00 95.06 86 THR A CA 1
ATOM 668 C C . THR A 1 86 ? 6.959 4.965 2.752 1.00 95.06 86 THR A C 1
ATOM 670 O O . THR A 1 86 ? 8.051 4.649 2.288 1.00 95.06 86 THR A O 1
ATOM 673 N N . LEU A 1 87 ? 5.834 4.881 2.032 1.00 95.12 87 LEU A N 1
ATOM 674 C CA . LEU A 1 87 ? 5.800 4.419 0.640 1.00 95.12 87 LEU A CA 1
ATOM 675 C C . LEU A 1 87 ? 6.621 5.316 -0.289 1.00 95.12 87 LEU A C 1
ATOM 677 O O . LEU A 1 87 ? 7.291 4.800 -1.179 1.00 95.12 87 LEU A O 1
ATOM 681 N N . LEU A 1 88 ? 6.604 6.638 -0.085 1.00 94.31 88 LEU A N 1
ATOM 682 C CA . LEU A 1 88 ? 7.444 7.558 -0.858 1.00 94.31 88 LEU A CA 1
ATOM 683 C C . LEU A 1 88 ? 8.933 7.302 -0.610 1.00 94.31 88 LEU A C 1
ATOM 685 O O . LEU A 1 88 ? 9.691 7.128 -1.562 1.00 94.31 88 LEU A O 1
ATOM 689 N N . LEU A 1 89 ? 9.349 7.241 0.657 1.00 95.00 89 LEU A N 1
ATOM 690 C CA . LEU A 1 89 ? 10.755 7.043 1.025 1.00 95.00 89 LEU A CA 1
ATOM 691 C C . LEU A 1 89 ? 11.279 5.679 0.564 1.00 95.00 89 LEU A C 1
ATOM 693 O O . LEU A 1 89 ? 12.324 5.592 -0.084 1.00 95.00 89 LEU A O 1
ATOM 697 N N . VAL A 1 90 ? 10.528 4.616 0.855 1.00 93.19 90 VAL A N 1
ATOM 698 C CA . VAL A 1 90 ? 10.869 3.247 0.456 1.00 93.19 90 VAL A CA 1
ATOM 699 C C . VAL A 1 90 ? 10.826 3.107 -1.063 1.00 93.19 90 VAL A C 1
ATOM 701 O O . VAL A 1 90 ? 11.713 2.486 -1.638 1.00 93.19 90 VAL A O 1
ATOM 704 N N . GLY A 1 91 ? 9.861 3.735 -1.738 1.00 92.25 91 GLY A N 1
ATOM 705 C CA . GLY A 1 91 ? 9.777 3.714 -3.195 1.00 92.25 91 GLY A CA 1
ATOM 706 C C . GLY A 1 91 ? 10.969 4.369 -3.878 1.00 92.25 91 GLY A C 1
ATOM 707 O O . GLY A 1 91 ? 11.510 3.789 -4.816 1.00 92.25 91 GLY A O 1
ATOM 708 N N . ILE A 1 92 ? 11.449 5.510 -3.378 1.00 92.56 92 ILE A N 1
ATOM 709 C CA . ILE A 1 92 ? 12.677 6.141 -3.891 1.00 92.56 92 ILE A CA 1
ATOM 710 C C . ILE A 1 92 ? 13.878 5.202 -3.718 1.00 92.56 92 ILE A C 1
ATOM 712 O O . ILE A 1 92 ? 14.671 5.029 -4.646 1.00 92.56 92 ILE A O 1
ATOM 716 N N . LEU A 1 93 ? 13.993 4.554 -2.557 1.00 92.69 93 LEU A N 1
ATOM 717 C CA . LEU A 1 93 ? 15.095 3.638 -2.267 1.00 92.69 93 LEU A CA 1
ATOM 718 C C . LEU A 1 93 ? 15.050 2.385 -3.155 1.00 92.69 93 LEU A C 1
ATOM 720 O O . LEU A 1 93 ? 16.076 1.989 -3.708 1.00 92.69 93 LEU A O 1
ATOM 724 N N . ILE A 1 94 ? 13.865 1.805 -3.364 1.00 91.19 94 ILE A N 1
ATOM 725 C CA . ILE A 1 94 ? 13.671 0.665 -4.273 1.00 91.19 94 ILE A CA 1
ATOM 726 C C . ILE A 1 94 ? 13.958 1.067 -5.714 1.00 91.19 94 ILE A C 1
ATOM 728 O O . ILE A 1 94 ? 14.515 0.261 -6.446 1.00 91.19 94 ILE A O 1
ATOM 732 N N . LEU A 1 95 ? 13.620 2.283 -6.148 1.00 89.12 95 LEU A N 1
ATOM 733 C CA . LEU A 1 95 ? 13.970 2.742 -7.494 1.00 89.12 95 LEU A CA 1
ATOM 734 C C . LEU A 1 95 ? 15.488 2.820 -7.665 1.00 89.12 95 LEU A C 1
ATOM 736 O O . LEU A 1 95 ? 16.020 2.293 -8.642 1.00 89.12 95 LEU A O 1
ATOM 740 N N . TYR A 1 96 ? 16.188 3.413 -6.697 1.00 88.56 96 TYR A N 1
ATOM 741 C CA . TYR A 1 96 ? 17.645 3.520 -6.728 1.00 88.56 96 TYR A CA 1
ATOM 742 C C . TYR A 1 96 ? 18.318 2.141 -6.781 1.00 88.56 96 TYR A C 1
ATOM 744 O O . TYR A 1 96 ? 19.109 1.865 -7.683 1.00 88.56 96 TYR A O 1
ATOM 752 N N . VAL A 1 97 ? 17.950 1.244 -5.863 1.00 87.81 97 VAL A N 1
ATOM 753 C CA . VAL A 1 97 ? 18.483 -0.129 -5.813 1.00 87.81 97 VAL A CA 1
ATOM 754 C C . VAL A 1 97 ? 18.013 -0.957 -7.015 1.00 87.81 97 VAL A C 1
ATOM 756 O O . VAL A 1 97 ? 18.772 -1.757 -7.549 1.00 87.81 97 VAL A O 1
ATOM 759 N N . GLY A 1 98 ? 16.788 -0.721 -7.477 1.00 83.31 98 GLY A N 1
ATOM 760 C CA . GLY A 1 98 ? 16.129 -1.337 -8.627 1.00 83.31 98 GLY A CA 1
ATOM 761 C C . GLY A 1 98 ? 16.936 -1.229 -9.905 1.00 83.31 98 GLY A C 1
ATOM 762 O O . GLY A 1 98 ? 17.241 -2.231 -10.556 1.00 83.31 98 GLY A O 1
ATOM 763 N N . TYR A 1 99 ? 17.303 0.006 -10.236 1.00 82.12 99 TYR A N 1
ATOM 764 C CA . TYR A 1 99 ? 18.091 0.297 -11.425 1.00 82.12 99 TYR A CA 1
ATOM 765 C C . TYR A 1 99 ? 19.579 -0.011 -11.228 1.00 82.12 99 TYR A C 1
ATOM 767 O O . TYR A 1 99 ? 20.197 -0.545 -12.144 1.00 82.12 99 TYR A O 1
ATOM 775 N N . ALA A 1 100 ? 20.149 0.243 -10.044 1.00 82.06 100 ALA A N 1
ATOM 776 C CA . ALA A 1 100 ? 21.555 -0.073 -9.772 1.00 82.06 100 ALA A CA 1
ATOM 777 C C . ALA A 1 100 ? 21.836 -1.589 -9.760 1.00 82.06 100 ALA A C 1
ATOM 779 O O . ALA A 1 100 ? 22.898 -2.038 -10.189 1.00 82.06 100 ALA A O 1
ATOM 780 N N . GLY A 1 101 ? 20.878 -2.384 -9.281 1.00 77.06 101 GLY A N 1
ATOM 781 C CA . GLY A 1 101 ? 20.998 -3.830 -9.109 1.00 77.06 101 GLY A CA 1
ATOM 782 C C . GLY A 1 101 ? 20.591 -4.671 -10.319 1.00 77.06 101 GLY A C 1
ATOM 783 O O . GLY A 1 101 ? 20.638 -5.892 -10.216 1.00 77.06 101 GLY A O 1
ATOM 784 N N . HIS A 1 102 ? 20.183 -4.063 -11.442 1.00 72.00 102 HIS A N 1
ATOM 785 C CA . HIS A 1 102 ? 19.695 -4.777 -12.635 1.00 72.00 102 HIS A CA 1
ATOM 786 C C . HIS A 1 102 ? 18.607 -5.826 -12.311 1.00 72.00 102 HIS A C 1
ATOM 788 O O . HIS A 1 102 ? 18.649 -6.970 -12.767 1.00 72.00 102 HIS A O 1
ATOM 794 N N . LEU A 1 103 ? 17.602 -5.426 -11.521 1.00 70.81 103 LEU A N 1
ATOM 795 C CA . LEU A 1 103 ? 16.542 -6.301 -10.987 1.00 70.81 103 LEU A CA 1
ATOM 796 C C . LEU A 1 103 ? 15.619 -6.946 -12.040 1.00 70.81 103 LEU A C 1
ATOM 798 O O . LEU A 1 103 ? 14.746 -7.734 -11.689 1.00 70.81 103 LEU A O 1
ATOM 802 N N . SER A 1 104 ? 15.819 -6.656 -13.328 1.00 63.97 104 SER A N 1
ATOM 803 C CA . SER A 1 104 ? 15.124 -7.289 -14.455 1.00 63.97 104 SER A CA 1
ATOM 804 C C . SER A 1 104 ? 15.405 -8.790 -14.574 1.00 63.97 104 SER A C 1
ATOM 806 O O . SER A 1 104 ? 14.670 -9.475 -15.279 1.00 63.97 104 SER A O 1
ATOM 808 N N . GLY A 1 105 ? 16.485 -9.299 -13.966 1.00 55.78 105 GLY A N 1
ATOM 809 C CA . GLY A 1 105 ? 16.880 -10.716 -14.031 1.00 55.78 105 GLY A CA 1
ATOM 810 C C . GLY A 1 105 ? 17.416 -11.174 -15.397 1.00 55.78 105 GLY A C 1
ATOM 811 O O . GLY A 1 105 ? 18.118 -12.178 -15.477 1.00 55.78 105 GLY A O 1
ATOM 812 N N . PHE A 1 106 ? 17.159 -10.413 -16.461 1.00 57.12 106 PHE A N 1
ATOM 813 C CA . PHE A 1 106 ? 17.784 -10.552 -17.769 1.00 57.12 106 PHE A CA 1
ATOM 814 C C . PHE A 1 106 ? 18.987 -9.615 -17.864 1.00 57.12 106 PHE A C 1
ATOM 816 O O . PHE A 1 106 ? 18.862 -8.409 -17.644 1.00 57.12 106 PHE A O 1
ATOM 823 N N . GLY A 1 107 ? 20.156 -10.149 -18.232 1.00 57.69 107 GLY A N 1
ATOM 824 C CA . GLY A 1 107 ? 21.277 -9.305 -18.648 1.00 57.69 107 GLY A CA 1
ATOM 825 C C . GLY A 1 107 ? 20.834 -8.378 -19.784 1.00 57.69 107 GLY A C 1
ATOM 826 O O . GLY A 1 107 ? 19.979 -8.760 -20.584 1.00 57.69 107 GLY A O 1
ATOM 827 N N . MET A 1 108 ? 21.409 -7.175 -19.864 1.00 57.25 108 MET A N 1
ATOM 828 C CA . MET A 1 108 ? 21.031 -6.133 -20.837 1.00 57.25 108 MET A CA 1
ATOM 829 C C . MET A 1 108 ? 20.873 -6.696 -22.269 1.00 57.25 108 MET A C 1
ATOM 831 O O . MET A 1 108 ? 19.901 -6.401 -22.954 1.00 57.25 108 MET A O 1
ATOM 835 N N . HIS A 1 109 ? 21.742 -7.639 -22.651 1.00 55.91 109 HIS A N 1
ATOM 836 C CA . HIS A 1 109 ? 21.708 -8.345 -23.936 1.00 55.91 109 HIS A CA 1
ATOM 837 C C . HIS A 1 109 ? 20.519 -9.301 -24.146 1.00 55.91 109 HIS A C 1
ATOM 839 O O . HIS A 1 109 ? 20.051 -9.439 -25.273 1.00 55.91 109 HIS A O 1
ATOM 845 N N . LEU A 1 110 ? 20.028 -9.983 -23.105 1.00 57.97 110 LEU A N 1
ATOM 846 C CA . LEU A 1 110 ? 18.868 -10.879 -23.224 1.00 57.97 110 LEU A CA 1
ATOM 847 C C . LEU A 1 110 ? 17.559 -10.091 -23.311 1.00 57.97 110 LEU A C 1
ATOM 849 O O . LEU A 1 110 ? 16.652 -10.516 -24.020 1.00 57.97 110 LEU A O 1
ATOM 853 N N . ASN A 1 111 ? 17.476 -8.944 -22.631 1.00 58.88 111 ASN A N 1
ATOM 854 C CA . ASN A 1 111 ? 16.323 -8.048 -22.719 1.00 58.88 111 ASN A CA 1
ATOM 855 C C . ASN A 1 111 ? 16.175 -7.498 -24.149 1.00 58.88 111 ASN A C 1
ATOM 857 O O . ASN A 1 111 ? 15.090 -7.566 -24.724 1.00 58.88 111 ASN A O 1
ATOM 861 N N . ASP A 1 112 ? 17.281 -7.059 -24.760 1.00 59.50 112 ASP A N 1
ATOM 862 C CA . ASP A 1 112 ? 17.306 -6.612 -26.160 1.00 59.50 112 ASP A CA 1
ATOM 863 C C . ASP A 1 112 ? 16.955 -7.736 -27.146 1.00 59.50 112 ASP A C 1
ATOM 865 O O . ASP A 1 112 ? 16.260 -7.503 -28.135 1.00 59.50 112 ASP A O 1
ATOM 869 N N . MET A 1 113 ? 17.396 -8.971 -26.879 1.00 59.88 113 MET A N 1
ATOM 870 C CA . MET A 1 113 ? 17.017 -10.132 -27.692 1.00 59.88 113 MET A CA 1
ATOM 871 C C . MET A 1 113 ? 15.524 -10.453 -27.556 1.00 59.88 113 MET A C 1
ATOM 873 O O . MET A 1 113 ? 14.865 -10.679 -28.566 1.00 59.88 113 MET A O 1
ATOM 877 N N . TYR A 1 114 ? 14.961 -10.417 -26.346 1.00 60.88 114 TYR A N 1
ATOM 878 C CA . TYR A 1 114 ? 13.536 -10.678 -26.120 1.00 60.88 114 TYR A CA 1
ATOM 879 C C . TYR A 1 114 ? 12.648 -9.653 -26.844 1.00 60.88 114 TYR A C 1
ATOM 881 O O . TYR A 1 114 ? 11.757 -10.035 -27.603 1.00 60.88 114 TYR A O 1
ATOM 889 N N . TYR A 1 115 ? 12.980 -8.361 -26.732 1.00 60.41 115 TYR A N 1
ATOM 890 C CA . TYR A 1 115 ? 12.322 -7.283 -27.485 1.00 60.41 115 TYR A CA 1
ATOM 891 C C . TYR A 1 115 ? 12.421 -7.457 -29.011 1.00 60.41 115 TYR A C 1
ATOM 893 O O . TYR A 1 115 ? 11.560 -6.976 -29.749 1.00 60.41 115 TYR A O 1
ATOM 901 N N . ARG A 1 116 ? 13.469 -8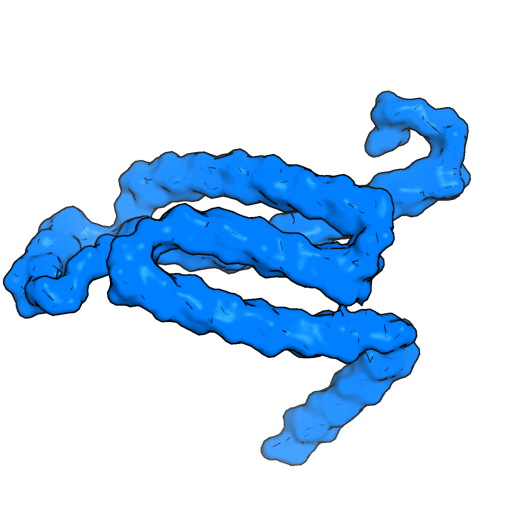.132 -29.497 1.00 53.91 116 ARG A N 1
ATOM 902 C CA . ARG A 1 116 ? 13.736 -8.342 -30.926 1.00 53.91 116 ARG A CA 1
ATOM 903 C C . ARG A 1 116 ? 13.063 -9.591 -31.503 1.00 53.91 116 ARG A C 1
ATOM 905 O O . ARG A 1 116 ? 12.793 -9.602 -32.701 1.00 53.91 116 ARG A O 1
ATOM 912 N N . TYR A 1 117 ? 12.775 -10.606 -30.685 1.00 56.53 117 TYR A N 1
ATOM 913 C CA . TYR A 1 117 ? 12.106 -11.844 -31.116 1.00 56.53 117 TYR A CA 1
ATOM 914 C C . TYR A 1 117 ? 10.596 -11.873 -30.817 1.00 56.53 117 TYR A C 1
ATOM 916 O O . TYR A 1 117 ? 9.863 -12.539 -31.546 1.00 56.53 117 TYR A O 1
ATOM 924 N N . GLU A 1 118 ? 10.106 -11.108 -29.835 1.00 56.44 118 GLU A N 1
ATOM 925 C CA . GLU A 1 118 ? 8.671 -10.959 -29.537 1.00 56.44 118 GLU A CA 1
ATOM 926 C C . GLU A 1 118 ? 8.225 -9.482 -29.604 1.00 56.44 118 GLU A C 1
ATOM 928 O O . GLU A 1 118 ? 7.941 -8.854 -28.582 1.00 56.44 118 GLU A O 1
ATOM 933 N N . PRO A 1 119 ? 8.096 -8.898 -30.812 1.00 51.97 119 PRO A N 1
ATOM 934 C CA . PRO A 1 119 ? 7.784 -7.474 -30.995 1.00 51.97 119 PRO A CA 1
ATOM 935 C C . PRO A 1 119 ? 6.396 -7.048 -30.479 1.00 51.97 119 PRO A C 1
ATOM 937 O O . PRO A 1 119 ? 6.108 -5.855 -30.418 1.00 51.97 119 PRO A O 1
ATOM 940 N N . ASN A 1 120 ? 5.532 -8.000 -30.104 1.00 53.47 120 ASN A N 1
ATOM 941 C CA . ASN A 1 120 ? 4.190 -7.735 -29.573 1.00 53.47 120 ASN A CA 1
ATOM 942 C C . ASN A 1 120 ? 4.141 -7.568 -28.042 1.00 53.47 120 ASN A C 1
ATOM 944 O O . ASN A 1 120 ? 3.092 -7.194 -27.517 1.00 53.47 120 ASN A O 1
ATOM 948 N N . VAL A 1 121 ? 5.239 -7.823 -27.316 1.00 55.09 121 VAL A N 1
ATOM 949 C CA . VAL A 1 121 ? 5.307 -7.652 -25.854 1.00 55.09 121 VAL A CA 1
ATOM 950 C C . VAL A 1 121 ? 6.346 -6.586 -25.525 1.00 55.09 121 VAL A C 1
ATOM 952 O O . VAL A 1 121 ? 7.495 -6.863 -25.208 1.00 55.09 121 VAL A O 1
ATOM 955 N N . SER A 1 122 ? 5.936 -5.321 -25.589 1.00 59.28 122 SER A N 1
ATOM 956 C CA . SER A 1 122 ? 6.810 -4.176 -25.313 1.00 59.28 122 SER A CA 1
ATOM 957 C C . SER A 1 122 ? 6.916 -3.828 -23.817 1.00 59.28 122 SER A C 1
ATOM 959 O O . SER A 1 122 ? 7.054 -2.650 -23.475 1.00 59.28 122 SER A O 1
ATOM 961 N N . ILE A 1 123 ? 6.808 -4.805 -22.908 1.00 64.69 123 ILE A N 1
ATOM 962 C CA . ILE A 1 123 ? 6.799 -4.561 -21.455 1.00 64.69 123 ILE A CA 1
ATOM 963 C C . ILE A 1 123 ? 8.210 -4.729 -20.887 1.00 64.69 123 ILE A C 1
ATOM 965 O O . ILE A 1 123 ? 8.777 -5.817 -20.912 1.00 64.69 123 ILE A O 1
ATOM 969 N N . ASN A 1 124 ? 8.760 -3.660 -20.305 1.00 73.69 124 ASN A N 1
ATOM 970 C CA . ASN A 1 124 ? 10.029 -3.737 -19.588 1.00 73.69 124 ASN A CA 1
ATOM 971 C C . ASN A 1 124 ? 9.805 -4.422 -18.232 1.00 73.69 124 ASN A C 1
ATOM 973 O O . ASN A 1 124 ? 8.999 -3.963 -17.421 1.00 73.69 124 ASN A O 1
ATOM 977 N N . PHE A 1 125 ? 10.540 -5.500 -17.965 1.00 78.19 125 PHE A N 1
ATOM 978 C CA . PHE A 1 125 ? 10.408 -6.263 -16.723 1.00 78.19 125 PHE A CA 1
ATOM 979 C C . PHE A 1 125 ? 11.001 -5.557 -15.495 1.00 78.19 125 PHE A C 1
ATOM 981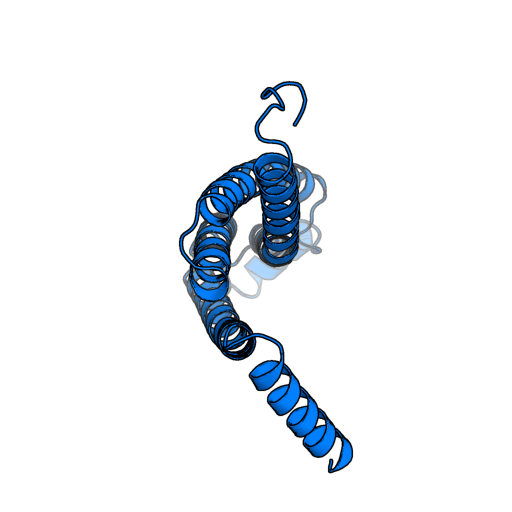 O O . PHE A 1 125 ? 10.590 -5.850 -14.377 1.00 78.19 125 PHE A O 1
ATOM 988 N N . THR A 1 126 ? 11.910 -4.589 -15.665 1.00 81.75 126 THR A N 1
ATOM 989 C CA . THR A 1 126 ? 12.532 -3.874 -14.530 1.00 81.75 126 THR A CA 1
ATOM 990 C C . THR A 1 126 ? 11.510 -3.035 -13.752 1.00 81.75 126 THR A C 1
ATOM 992 O O . THR A 1 126 ? 11.381 -3.235 -12.543 1.00 81.75 126 THR A O 1
ATOM 995 N N . PRO A 1 127 ? 10.714 -2.152 -14.398 1.00 85.19 127 PRO A N 1
ATOM 996 C CA . PRO A 1 127 ? 9.639 -1.432 -13.713 1.00 85.19 127 PRO A CA 1
ATOM 997 C C . PRO A 1 127 ? 8.570 -2.355 -13.123 1.00 85.19 127 PRO A C 1
ATOM 999 O O . PRO A 1 127 ? 7.992 -2.026 -12.092 1.00 85.19 127 PRO A O 1
ATOM 1002 N N . VAL A 1 128 ? 8.312 -3.507 -13.753 1.00 87.56 128 VAL A N 1
ATOM 1003 C CA . VAL A 1 128 ? 7.360 -4.505 -13.242 1.00 87.56 128 VAL A CA 1
ATOM 1004 C C . VAL A 1 128 ? 7.888 -5.162 -11.967 1.00 87.56 128 VAL A C 1
ATOM 1006 O O . VAL A 1 128 ? 7.150 -5.263 -10.993 1.00 87.56 128 VAL A O 1
ATOM 1009 N N . ALA A 1 129 ? 9.167 -5.541 -11.923 1.00 87.25 129 ALA A N 1
ATOM 1010 C CA . ALA A 1 129 ? 9.789 -6.093 -10.720 1.00 87.25 129 ALA A CA 1
ATOM 1011 C C . ALA A 1 129 ? 9.731 -5.095 -9.552 1.00 87.25 129 ALA A C 1
ATOM 1013 O O . ALA A 1 129 ? 9.304 -5.443 -8.452 1.00 87.25 129 ALA A O 1
ATOM 1014 N N . ILE A 1 130 ? 10.068 -3.827 -9.814 1.00 88.88 130 ILE A N 1
ATOM 1015 C CA . ILE A 1 130 ? 9.965 -2.741 -8.827 1.00 88.88 130 ILE A CA 1
ATOM 1016 C C . ILE A 1 130 ? 8.514 -2.564 -8.347 1.00 88.88 130 ILE A C 1
ATOM 1018 O O . ILE A 1 130 ? 8.272 -2.426 -7.147 1.00 88.88 130 ILE A O 1
ATOM 1022 N N . ALA A 1 131 ? 7.543 -2.613 -9.263 1.00 91.50 131 ALA A N 1
ATOM 1023 C CA . ALA A 1 131 ? 6.121 -2.522 -8.943 1.00 91.50 131 ALA A CA 1
ATOM 1024 C C . ALA A 1 131 ? 5.646 -3.666 -8.032 1.00 91.50 131 ALA A C 1
ATOM 1026 O O . ALA A 1 131 ? 4.949 -3.416 -7.051 1.00 91.50 131 ALA A O 1
ATOM 1027 N N . VAL A 1 132 ? 6.056 -4.907 -8.310 1.00 90.81 132 VAL A N 1
ATOM 1028 C CA . VAL A 1 132 ? 5.708 -6.076 -7.484 1.00 90.81 132 VAL A CA 1
ATOM 1029 C C . VAL A 1 132 ? 6.278 -5.946 -6.071 1.00 90.81 132 VAL A C 1
ATOM 1031 O O . VAL A 1 132 ? 5.563 -6.215 -5.106 1.00 90.81 132 VAL A O 1
ATOM 1034 N N . ILE A 1 133 ? 7.524 -5.480 -5.931 1.00 92.12 133 ILE A N 1
ATOM 1035 C CA . ILE A 1 133 ? 8.142 -5.240 -4.617 1.00 92.12 133 ILE A CA 1
ATOM 1036 C C . ILE A 1 133 ? 7.350 -4.178 -3.840 1.00 92.12 133 ILE A C 1
ATOM 1038 O O . ILE A 1 133 ? 7.015 -4.394 -2.676 1.00 92.12 133 ILE A O 1
ATOM 1042 N N . LEU A 1 134 ? 7.001 -3.057 -4.481 1.00 93.31 134 LEU A N 1
ATOM 1043 C CA . LEU A 1 134 ? 6.203 -1.991 -3.864 1.00 93.31 134 LEU A CA 1
ATOM 1044 C C . LEU A 1 134 ? 4.834 -2.485 -3.382 1.00 93.31 134 LEU A C 1
ATOM 1046 O O . LEU A 1 134 ? 4.459 -2.260 -2.228 1.00 93.31 134 LEU A O 1
ATOM 1050 N N . ILE A 1 135 ? 4.104 -3.192 -4.247 1.00 93.25 135 ILE A N 1
ATOM 1051 C CA . ILE A 1 135 ? 2.784 -3.742 -3.917 1.00 93.25 135 ILE A CA 1
ATOM 1052 C C . ILE A 1 135 ? 2.905 -4.753 -2.768 1.00 93.25 135 ILE A C 1
ATOM 1054 O O . ILE A 1 135 ? 2.131 -4.684 -1.814 1.00 93.25 135 ILE A O 1
ATOM 1058 N N . GLY A 1 136 ? 3.906 -5.637 -2.805 1.00 92.12 136 GLY A N 1
ATOM 1059 C CA . GLY A 1 136 ? 4.141 -6.634 -1.757 1.00 92.12 136 GLY A CA 1
ATOM 1060 C C . GLY A 1 136 ? 4.460 -6.021 -0.390 1.00 92.12 136 GLY A C 1
ATOM 1061 O O . GLY A 1 136 ? 3.943 -6.477 0.628 1.00 92.12 136 GLY A O 1
ATOM 1062 N N . LEU A 1 137 ? 5.250 -4.944 -0.354 1.00 93.62 137 LEU A N 1
ATOM 1063 C CA . LEU A 1 137 ? 5.600 -4.247 0.892 1.00 93.62 137 LEU A CA 1
ATOM 1064 C C . LEU A 1 137 ? 4.442 -3.436 1.483 1.00 93.62 137 LEU A C 1
ATOM 1066 O O . LEU A 1 137 ? 4.447 -3.137 2.676 1.00 93.62 137 LEU A O 1
ATOM 1070 N N . THR A 1 138 ? 3.441 -3.090 0.675 1.00 93.44 138 THR A N 1
ATOM 1071 C CA . THR A 1 138 ? 2.336 -2.214 1.090 1.00 93.44 138 THR A CA 1
ATOM 1072 C C . THR A 1 138 ? 1.563 -2.771 2.283 1.00 93.44 138 THR A C 1
ATOM 1074 O O . THR A 1 138 ? 1.221 -2.012 3.189 1.00 93.44 138 THR A O 1
ATOM 1077 N N . GLY A 1 139 ? 1.315 -4.086 2.315 1.00 90.94 139 GLY A N 1
ATOM 1078 C CA . GLY A 1 139 ? 0.622 -4.731 3.435 1.00 90.94 139 GLY A CA 1
ATOM 1079 C C . GLY A 1 139 ? 1.395 -4.573 4.743 1.00 90.94 139 GLY A C 1
ATOM 1080 O O . GLY A 1 139 ? 0.873 -4.018 5.705 1.00 90.94 139 GLY A O 1
ATOM 1081 N N . ALA A 1 140 ? 2.681 -4.935 4.732 1.00 92.31 140 ALA A N 1
ATOM 1082 C CA . ALA A 1 140 ? 3.549 -4.823 5.904 1.00 92.31 140 ALA A CA 1
ATOM 1083 C C . ALA A 1 140 ? 3.685 -3.373 6.406 1.00 92.31 140 ALA A C 1
ATOM 1085 O O . ALA A 1 140 ? 3.653 -3.130 7.613 1.00 92.31 140 ALA A O 1
ATOM 1086 N N . ILE A 1 141 ? 3.799 -2.401 5.493 1.00 95.19 141 ILE A N 1
ATOM 1087 C CA . ILE A 1 141 ? 3.857 -0.973 5.844 1.00 95.19 141 ILE A CA 1
ATOM 1088 C C . ILE A 1 141 ? 2.539 -0.520 6.485 1.00 95.19 141 ILE A C 1
ATOM 1090 O O . ILE A 1 141 ? 2.562 0.203 7.480 1.00 95.19 141 ILE A O 1
ATOM 1094 N N . THR A 1 142 ? 1.401 -0.949 5.934 1.00 94.25 142 THR A N 1
ATOM 1095 C CA . THR A 1 142 ? 0.069 -0.575 6.433 1.00 94.25 142 THR A CA 1
ATOM 1096 C C . THR A 1 142 ? -0.179 -1.106 7.837 1.00 94.25 142 THR A C 1
ATOM 1098 O O . THR A 1 142 ? -0.595 -0.336 8.703 1.00 94.25 142 THR A O 1
ATOM 1101 N N . ASP A 1 143 ? 0.123 -2.383 8.074 1.00 92.12 143 ASP A N 1
ATOM 1102 C CA . ASP A 1 143 ? -0.076 -3.020 9.378 1.00 92.12 143 ASP A CA 1
ATOM 1103 C C . ASP A 1 143 ? 0.840 -2.387 10.435 1.00 92.12 143 ASP A C 1
ATOM 1105 O O . ASP A 1 143 ? 0.370 -1.934 11.477 1.00 92.12 143 ASP A O 1
ATOM 1109 N N . THR A 1 144 ? 2.123 -2.197 10.110 1.00 93.81 144 THR A N 1
ATOM 1110 C CA . THR A 1 144 ? 3.085 -1.550 11.021 1.00 93.81 144 THR A CA 1
ATOM 1111 C C . THR A 1 144 ? 2.668 -0.116 11.373 1.00 93.81 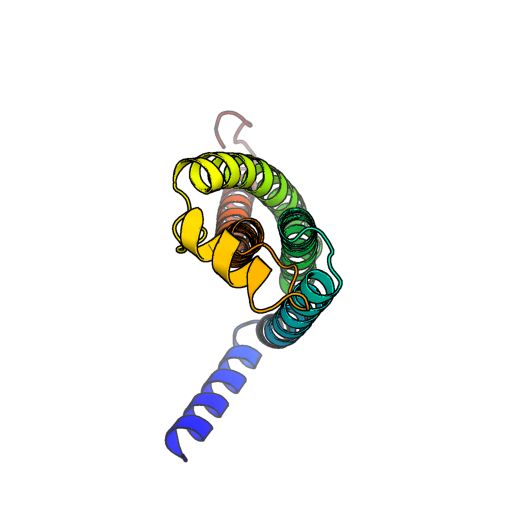144 THR A C 1
ATOM 1113 O O . THR A 1 144 ? 2.736 0.299 12.531 1.00 93.81 144 THR A O 1
ATOM 1116 N N . ALA A 1 145 ? 2.208 0.665 10.389 1.00 94.19 145 ALA A N 1
ATOM 1117 C CA . ALA A 1 145 ? 1.752 2.036 10.622 1.00 94.19 145 ALA A CA 1
ATOM 1118 C C . ALA A 1 145 ? 0.461 2.100 11.457 1.00 94.19 145 ALA A C 1
ATOM 1120 O O . ALA A 1 145 ? 0.254 3.058 12.211 1.00 94.19 145 ALA A O 1
ATOM 1121 N N . LEU A 1 146 ? -0.422 1.107 11.325 1.00 93.56 146 LEU A N 1
ATOM 1122 C CA . LEU A 1 146 ? -1.619 0.989 12.154 1.00 93.56 146 LEU A CA 1
ATOM 1123 C C . LEU A 1 146 ? -1.268 0.632 13.599 1.00 93.56 146 LEU A C 1
ATOM 1125 O O . LEU A 1 146 ? -1.797 1.265 14.516 1.00 93.56 146 LEU A O 1
ATOM 1129 N N . ASP A 1 147 ? -0.362 -0.321 13.800 1.00 92.12 147 ASP A N 1
ATOM 1130 C CA . ASP A 1 147 ? 0.050 -0.784 15.127 1.00 92.12 147 ASP A CA 1
ATOM 1131 C C . ASP A 1 147 ? 0.736 0.331 15.925 1.00 9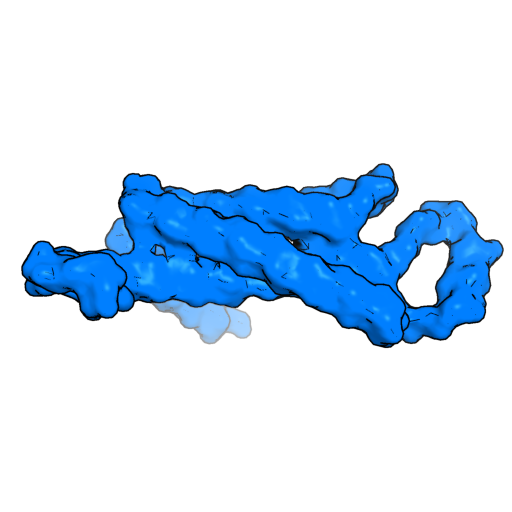2.12 147 ASP A C 1
ATOM 1133 O O . ASP A 1 147 ? 0.385 0.579 17.084 1.00 92.12 147 ASP A O 1
ATOM 1137 N N . ILE A 1 148 ? 1.645 1.080 15.288 1.00 92.12 148 ILE A N 1
ATOM 1138 C CA . ILE A 1 148 ? 2.328 2.222 15.916 1.00 92.12 148 ILE A CA 1
ATOM 1139 C C . ILE A 1 148 ? 1.325 3.322 16.282 1.00 92.12 148 ILE A C 1
ATOM 1141 O O . ILE A 1 148 ? 1.320 3.804 17.415 1.00 92.12 148 ILE A O 1
ATOM 1145 N N . ALA A 1 149 ? 0.438 3.708 15.358 1.00 91.00 149 ALA A N 1
ATOM 1146 C CA . ALA A 1 149 ? -0.548 4.757 15.627 1.00 91.00 149 ALA A CA 1
ATOM 1147 C C . ALA A 1 149 ? -1.559 4.344 16.705 1.00 91.00 149 ALA A C 1
ATOM 1149 O O . ALA A 1 149 ? -2.009 5.177 17.495 1.00 91.00 149 ALA A O 1
ATOM 1150 N N . THR A 1 150 ? -1.924 3.061 16.743 1.00 89.50 150 THR A N 1
ATOM 1151 C CA . THR A 1 150 ? -2.831 2.518 17.756 1.00 89.50 150 THR A CA 1
ATOM 1152 C C . THR A 1 150 ? -2.175 2.526 19.127 1.00 89.50 150 THR A C 1
ATOM 1154 O O . THR A 1 150 ? -2.790 3.032 20.066 1.00 89.50 150 THR A O 1
ATOM 1157 N N . SER A 1 151 ? -0.919 2.082 19.212 1.00 90.44 151 SER A N 1
ATOM 1158 C CA . SER A 1 151 ? -0.125 2.093 20.445 1.00 90.44 151 SER A CA 1
ATOM 1159 C C . SER A 1 151 ? 0.051 3.513 20.987 1.00 90.44 151 SER A C 1
ATOM 1161 O O . SER A 1 151 ? -0.264 3.775 22.145 1.00 90.44 151 SER A O 1
ATOM 1163 N N . LEU A 1 152 ? 0.462 4.462 20.137 1.00 88.88 152 LEU A N 1
ATOM 1164 C CA . LEU A 1 152 ? 0.619 5.870 20.524 1.00 88.88 152 LEU A CA 1
ATOM 1165 C C . LEU A 1 152 ? -0.685 6.477 21.036 1.00 88.88 152 LEU A C 1
ATOM 1167 O O . LEU A 1 152 ? -0.701 7.195 22.034 1.00 88.88 152 LEU A O 1
ATOM 1171 N N . HIS A 1 153 ? -1.799 6.182 20.372 1.00 87.25 153 HIS A N 1
ATOM 1172 C CA . HIS A 1 153 ? -3.087 6.710 20.794 1.00 87.25 153 HIS A CA 1
ATOM 1173 C C . HIS A 1 153 ? -3.567 6.107 22.116 1.00 87.25 153 HIS A C 1
ATOM 1175 O O . HIS A 1 153 ? -4.143 6.826 22.923 1.00 87.25 153 HIS A O 1
ATOM 1181 N N . GLU A 1 154 ? -3.333 4.817 22.360 1.00 86.62 154 GLU A N 1
ATOM 1182 C CA . GLU A 1 154 ? -3.682 4.178 23.636 1.00 86.62 154 GLU A CA 1
ATOM 1183 C C . GLU A 1 154 ? -2.821 4.698 24.791 1.00 86.62 154 GLU A C 1
ATOM 1185 O O . GLU A 1 154 ? -3.339 4.963 25.878 1.00 86.62 154 GLU A O 1
ATOM 1190 N N . VAL A 1 155 ? -1.526 4.928 24.545 1.00 87.69 155 VAL A N 1
ATOM 1191 C CA . VAL A 1 155 ? -0.629 5.579 25.511 1.00 87.69 155 VAL A CA 1
ATOM 1192 C C . VAL A 1 155 ? -1.110 6.996 25.825 1.00 87.69 155 VAL A C 1
ATOM 1194 O O . VAL A 1 155 ? -1.193 7.362 26.999 1.00 87.69 155 VAL A O 1
ATOM 1197 N N . HIS A 1 156 ? -1.484 7.769 24.801 1.00 84.38 156 HIS A N 1
ATOM 1198 C CA . HIS A 1 156 ? -1.994 9.129 24.970 1.00 84.38 156 HIS A CA 1
ATOM 1199 C C . HIS A 1 156 ? -3.347 9.177 25.701 1.00 84.38 156 HIS A C 1
ATOM 1201 O O . HIS A 1 156 ? -3.544 10.028 26.567 1.00 84.38 156 HIS A O 1
ATOM 1207 N N . GLU A 1 157 ? -4.280 8.264 25.401 1.00 83.50 157 GLU A N 1
ATOM 1208 C CA . GLU A 1 157 ? -5.577 8.209 26.091 1.00 83.50 157 GLU A CA 1
ATOM 1209 C C . GLU A 1 157 ? -5.439 7.857 27.576 1.00 83.50 157 GLU A C 1
ATOM 1211 O O . GLU A 1 157 ? -6.134 8.454 28.404 1.00 83.50 157 GLU A O 1
ATOM 1216 N N . ASN A 1 158 ? -4.533 6.935 27.916 1.00 84.94 158 ASN A N 1
ATOM 1217 C CA . ASN A 1 158 ? -4.289 6.531 29.301 1.00 84.94 158 ASN A CA 1
ATOM 1218 C C . ASN A 1 158 ? -3.457 7.553 30.084 1.00 84.94 158 ASN A C 1
ATOM 1220 O O . ASN A 1 158 ? -3.606 7.652 31.300 1.00 84.94 158 ASN A O 1
ATOM 1224 N N . ASN A 1 159 ? -2.619 8.343 29.408 1.00 82.88 159 ASN A N 1
ATOM 1225 C CA . ASN A 1 159 ? -1.749 9.333 30.039 1.00 82.88 159 ASN A CA 1
ATOM 1226 C C . ASN A 1 159 ? -1.893 10.702 29.362 1.00 82.88 159 ASN A C 1
ATOM 1228 O O . ASN A 1 159 ? -0.962 11.223 28.750 1.00 82.88 159 ASN A O 1
ATOM 1232 N N . LYS A 1 160 ? -3.065 11.327 29.530 1.00 74.81 160 LYS A N 1
ATOM 1233 C CA . LYS A 1 160 ? -3.405 12.633 28.924 1.00 74.81 160 LYS A CA 1
ATOM 1234 C C . LYS A 1 160 ? -2.493 13.797 29.338 1.00 74.81 160 LYS A C 1
ATOM 1236 O O . LYS A 1 160 ? -2.587 14.874 28.760 1.00 74.81 160 LYS A O 1
ATOM 1241 N N . HIS A 1 161 ? -1.651 13.595 30.350 1.00 72.81 161 HIS A N 1
ATOM 1242 C CA . HIS A 1 161 ? -0.673 14.572 30.826 1.00 72.81 161 HIS A CA 1
ATOM 1243 C C . HIS A 1 161 ? 0.671 14.509 30.084 1.00 72.81 161 HIS A C 1
ATOM 1245 O O . HIS A 1 161 ? 1.480 15.413 30.279 1.00 72.81 161 HIS A O 1
ATOM 1251 N N . LEU A 1 162 ? 0.910 13.486 29.250 1.00 71.62 162 LEU A N 1
ATOM 1252 C CA . LEU A 1 162 ? 2.145 13.375 28.472 1.00 71.62 162 LEU A CA 1
ATOM 1253 C C . LEU A 1 162 ? 2.206 14.462 27.396 1.00 71.62 162 LEU A C 1
ATOM 1255 O O . LEU A 1 162 ? 1.281 14.638 26.595 1.00 71.62 162 LEU A O 1
ATOM 1259 N N . SER A 1 163 ? 3.323 15.180 27.377 1.00 67.88 163 SER A N 1
ATOM 1260 C CA . SER A 1 163 ? 3.662 16.151 26.339 1.00 67.88 163 SER A CA 1
ATOM 1261 C C . SER A 1 163 ? 4.036 15.449 25.028 1.00 67.88 163 SER A C 1
ATOM 1263 O O . SER A 1 163 ? 4.463 14.301 25.029 1.00 67.88 163 SER A O 1
ATOM 1265 N N . PHE A 1 164 ? 3.974 16.156 23.893 1.00 67.44 164 PHE A N 1
ATOM 1266 C CA . PHE A 1 164 ? 4.411 15.645 22.579 1.00 67.44 164 PHE A CA 1
ATOM 1267 C C . PHE A 1 164 ? 5.871 15.152 22.568 1.00 67.44 164 PHE A C 1
ATOM 1269 O O . PHE A 1 164 ? 6.245 14.363 21.715 1.00 67.44 164 PHE A O 1
ATOM 1276 N N . LYS A 1 165 ? 6.706 15.622 23.504 1.00 67.69 165 LYS A N 1
ATOM 1277 C CA . LYS A 1 165 ? 8.090 15.149 23.685 1.00 67.69 165 LYS A CA 1
ATOM 1278 C C . LYS A 1 165 ? 8.207 13.812 24.429 1.00 67.69 165 LYS A C 1
ATOM 1280 O O . LYS A 1 165 ? 9.291 13.240 24.434 1.00 67.69 165 LYS A O 1
ATOM 1285 N N . GLU A 1 166 ? 7.151 13.387 25.113 1.00 59.16 166 GLU A N 1
ATOM 1286 C CA . GLU A 1 166 ? 7.109 12.195 25.972 1.00 59.16 166 GLU A CA 1
ATOM 1287 C C . GLU A 1 166 ? 6.321 11.036 25.326 1.00 59.16 166 GLU A C 1
ATOM 1289 O O . GLU A 1 166 ? 6.209 9.965 25.922 1.00 59.16 166 GLU A O 1
ATOM 1294 N N . LEU A 1 167 ? 5.791 11.267 24.118 1.00 57.81 167 LEU A N 1
ATOM 1295 C CA . LEU A 1 167 ? 5.135 10.315 23.215 1.00 57.81 167 LEU A CA 1
ATOM 1296 C C . LEU A 1 167 ? 6.083 9.937 22.074 1.00 57.81 167 LEU A C 1
ATOM 1298 O O . LEU A 1 167 ? 6.053 8.752 21.677 1.00 57.81 167 LEU A O 1
#